Protein AF-A0A2E6W8R5-F1 (afdb_monomer_lite)

Secondary structure (DSSP, 8-state):
---HHHHHHHHHHHHHTT-TT-B-TTS-B---S-GGGSS-TTTSPPP-EEEEEEEETTEEEEEEEEEEEHHHHTSTTHHHHHHHHHHHHHHHHHHHHHHHHSS---EEEEEEEEEEEEESSSSEEEEEEEEEEEETTS-GGGS--S----PPPHHHHHHHHTT-SSSS-----TT--PPPP-

Structure (mmCIF, N/CA/C/O backbone):
data_AF-A0A2E6W8R5-F1
#
_entry.id   AF-A0A2E6W8R5-F1
#
loop_
_atom_site.group_PDB
_atom_site.id
_atom_site.type_symbol
_atom_site.label_atom_id
_atom_site.label_alt_id
_atom_site.label_comp_id
_atom_site.label_asym_id
_atom_site.label_entity_id
_atom_site.label_seq_id
_atom_site.pdbx_PDB_ins_code
_atom_site.Cartn_x
_atom_site.Cartn_y
_atom_site.Cartn_z
_atom_site.occupancy
_atom_site.B_iso_or_equiv
_atom_site.auth_seq_id
_atom_site.auth_comp_id
_atom_site.auth_asym_id
_atom_site.auth_atom_id
_atom_site.pdbx_PDB_model_num
ATOM 1 N N . MET A 1 1 ? -13.074 11.575 18.001 1.00 63.97 1 MET A N 1
ATOM 2 C CA . MET A 1 1 ? -12.367 10.280 17.969 1.00 63.97 1 MET A CA 1
ATOM 3 C C . MET A 1 1 ? -13.163 9.429 17.016 1.00 63.97 1 MET A C 1
ATOM 5 O O . MET A 1 1 ? -14.262 9.027 17.387 1.00 63.97 1 MET A O 1
ATOM 9 N N . ALA A 1 2 ? -12.667 9.277 15.790 1.00 77.19 2 ALA A N 1
ATOM 10 C CA . ALA A 1 2 ? -13.332 8.472 14.780 1.00 77.19 2 ALA A CA 1
ATOM 11 C C . ALA A 1 2 ? -13.639 7.063 15.302 1.00 77.19 2 ALA A C 1
ATOM 13 O O . ALA A 1 2 ? -12.817 6.417 15.959 1.00 77.19 2 ALA A O 1
ATOM 14 N N . THR A 1 3 ? -14.845 6.598 15.016 1.00 88.69 3 THR A N 1
ATOM 15 C CA . THR A 1 3 ? -15.259 5.217 15.242 1.00 88.69 3 THR A CA 1
ATOM 16 C C . THR A 1 3 ? -14.504 4.280 14.299 1.00 88.69 3 THR A C 1
ATOM 18 O O . THR A 1 3 ? -14.026 4.681 13.237 1.00 88.69 3 THR A O 1
ATOM 21 N N . VAL A 1 4 ? -14.442 2.991 14.644 1.00 89.44 4 VAL A N 1
ATOM 22 C CA . VAL A 1 4 ? -13.836 1.956 13.783 1.00 89.44 4 VAL A CA 1
ATOM 23 C C . VAL A 1 4 ? -14.411 1.996 12.361 1.00 89.44 4 VAL A C 1
ATOM 25 O O . VAL A 1 4 ? -13.670 1.873 11.387 1.00 89.44 4 VAL A O 1
ATOM 28 N N . TYR A 1 5 ? -15.724 2.208 12.239 1.00 90.88 5 TYR A N 1
ATOM 29 C CA . TYR A 1 5 ? -16.400 2.301 10.950 1.00 90.88 5 TYR A CA 1
ATOM 30 C C . TYR A 1 5 ? -15.926 3.510 10.134 1.00 90.88 5 TYR A C 1
ATOM 32 O O . TYR A 1 5 ? -15.599 3.350 8.963 1.00 90.88 5 TYR A O 1
ATOM 40 N N . GLU A 1 6 ? -15.817 4.689 10.749 1.00 91.94 6 GLU A N 1
ATOM 41 C CA . GLU A 1 6 ? -15.348 5.909 10.078 1.00 91.94 6 GLU A CA 1
ATOM 42 C C . GLU A 1 6 ? -13.891 5.787 9.616 1.00 91.94 6 GLU A C 1
ATOM 44 O O . GLU A 1 6 ? -13.565 6.214 8.509 1.00 91.94 6 GLU A O 1
ATOM 49 N N . ILE A 1 7 ? -13.029 5.137 10.408 1.00 93.25 7 ILE A N 1
ATOM 50 C CA . ILE A 1 7 ? -11.631 4.886 10.027 1.00 93.25 7 ILE A CA 1
ATOM 51 C C . ILE A 1 7 ? -11.566 3.981 8.790 1.00 93.25 7 ILE A C 1
ATOM 53 O O . ILE A 1 7 ? -10.903 4.311 7.802 1.00 93.25 7 ILE A O 1
ATOM 57 N N . ILE A 1 8 ? -12.270 2.844 8.820 1.00 93.44 8 ILE A N 1
ATOM 58 C CA . ILE A 1 8 ? -12.279 1.878 7.711 1.00 93.44 8 ILE A CA 1
ATOM 59 C C . ILE A 1 8 ? -12.920 2.494 6.465 1.00 93.44 8 ILE A C 1
ATOM 61 O O . ILE A 1 8 ? -12.383 2.355 5.363 1.00 93.44 8 ILE A O 1
ATOM 65 N N . GLN A 1 9 ? -14.045 3.192 6.625 1.00 94.31 9 GLN A N 1
ATOM 66 C CA . GLN A 1 9 ? -14.738 3.863 5.531 1.00 94.31 9 GLN A CA 1
ATOM 67 C C . GLN A 1 9 ? -13.855 4.947 4.911 1.00 94.31 9 GLN A C 1
ATOM 69 O O . GLN A 1 9 ? -13.707 4.971 3.691 1.00 94.31 9 GLN A O 1
ATOM 74 N N . GLY A 1 10 ? -13.227 5.797 5.727 1.00 95.12 10 GLY A N 1
ATOM 75 C CA . GLY A 1 10 ? -12.359 6.872 5.253 1.00 95.12 10 GLY A CA 1
ATOM 76 C C . GLY A 1 10 ? -11.152 6.345 4.480 1.00 95.12 10 GLY A C 1
ATOM 77 O O . GLY A 1 10 ? -10.839 6.855 3.408 1.00 95.12 10 GLY A O 1
ATOM 78 N N . LEU A 1 11 ? -10.498 5.284 4.966 1.00 95.50 11 LEU A N 1
ATOM 79 C CA . LEU A 1 11 ? -9.375 4.665 4.251 1.00 95.50 11 LEU A CA 1
ATOM 80 C C . LEU A 1 11 ? -9.828 3.957 2.964 1.00 95.50 11 LEU A C 1
ATOM 82 O O . LEU A 1 11 ? -9.138 4.025 1.948 1.00 95.50 11 LEU A O 1
ATOM 86 N N . SER A 1 12 ? -10.998 3.314 2.979 1.00 94.69 12 SER A N 1
ATOM 87 C CA . SER A 1 12 ? -11.578 2.681 1.785 1.00 94.69 12 SER A CA 1
ATOM 88 C C . SER A 1 12 ? -11.929 3.711 0.712 1.00 94.69 12 SER A C 1
ATOM 90 O O . SER A 1 12 ? -11.656 3.490 -0.466 1.00 94.69 12 SER A O 1
ATOM 92 N N . GLN A 1 13 ? -12.479 4.859 1.113 1.00 93.94 13 GLN A N 1
ATOM 93 C CA . GLN A 1 13 ? -12.752 5.982 0.215 1.00 93.94 13 GLN A CA 1
ATOM 94 C C . GLN A 1 13 ? -11.458 6.614 -0.309 1.00 93.94 13 GLN A C 1
ATOM 96 O O . GLN A 1 13 ? -11.353 6.869 -1.505 1.00 93.94 13 GLN A O 1
ATOM 101 N N . ALA A 1 14 ? -10.443 6.782 0.544 1.00 94.44 14 ALA A N 1
ATOM 102 C CA . ALA A 1 14 ? -9.127 7.268 0.131 1.00 94.44 14 ALA A CA 1
ATOM 103 C C . ALA A 1 14 ? -8.503 6.387 -0.966 1.00 94.44 14 ALA A C 1
ATOM 105 O O . ALA A 1 14 ? -7.976 6.907 -1.946 1.00 94.44 14 ALA A O 1
ATOM 106 N N . ALA A 1 15 ? -8.601 5.059 -0.841 1.00 94.12 15 ALA A N 1
ATOM 107 C CA . ALA A 1 15 ? -8.138 4.138 -1.878 1.00 94.12 15 ALA A CA 1
ATOM 108 C C . ALA A 1 15 ? -8.993 4.208 -3.156 1.00 94.12 15 ALA A C 1
ATOM 110 O O . ALA A 1 15 ? -8.448 4.167 -4.255 1.00 94.12 15 ALA A O 1
ATOM 111 N N . ALA A 1 16 ? -10.317 4.343 -3.030 1.00 92.44 16 ALA A N 1
ATOM 112 C CA . ALA A 1 16 ? -11.219 4.448 -4.177 1.00 92.44 16 ALA A CA 1
ATOM 113 C C . ALA A 1 16 ? -10.983 5.719 -5.012 1.00 92.44 16 ALA A C 1
ATOM 115 O O . ALA A 1 16 ? -11.137 5.684 -6.231 1.00 92.44 16 ALA A O 1
ATOM 116 N N . ASN A 1 17 ? -10.565 6.817 -4.376 1.00 90.69 17 ASN A N 1
ATOM 117 C CA . ASN A 1 17 ? -10.244 8.074 -5.057 1.00 90.69 17 ASN A CA 1
ATOM 118 C C . ASN A 1 17 ? -8.975 7.994 -5.921 1.00 90.69 17 ASN A C 1
ATOM 120 O O . ASN A 1 17 ? -8.774 8.856 -6.766 1.00 90.69 17 ASN A O 1
ATOM 124 N N . ALA A 1 18 ? -8.136 6.969 -5.753 1.00 88.88 18 ALA A N 1
ATOM 125 C CA . ALA A 1 18 ? -6.884 6.794 -6.494 1.00 88.88 18 ALA A CA 1
ATOM 126 C C . ALA A 1 18 ? -7.052 6.091 -7.855 1.00 88.88 18 ALA A C 1
ATOM 128 O O . ALA A 1 18 ? -6.140 5.405 -8.330 1.00 88.88 18 ALA A O 1
ATOM 129 N N . TYR A 1 19 ? -8.235 6.187 -8.464 1.00 85.06 19 TYR A N 1
ATOM 130 C CA . TYR A 1 19 ? -8.472 5.609 -9.782 1.00 85.06 19 TYR A CA 1
ATOM 131 C C . TYR A 1 19 ? -7.650 6.336 -10.857 1.00 85.06 19 TYR A C 1
ATOM 133 O O . TYR A 1 19 ? -7.218 7.475 -10.686 1.00 85.06 19 TYR A O 1
ATOM 141 N N . ASP A 1 20 ? -7.407 5.652 -11.973 1.00 82.75 20 ASP A N 1
ATOM 142 C CA . ASP A 1 20 ? -6.606 6.200 -13.067 1.00 82.75 20 ASP A CA 1
ATOM 143 C C . ASP A 1 20 ? -7.274 7.446 -13.676 1.00 82.75 20 ASP A C 1
ATOM 145 O O . ASP A 1 20 ? -8.446 7.405 -14.054 1.00 82.75 20 ASP A O 1
ATOM 149 N N . GLY A 1 21 ? -6.532 8.553 -13.744 1.00 80.75 21 GLY A N 1
ATOM 150 C CA . GLY A 1 21 ? -7.044 9.852 -14.187 1.00 80.75 21 GLY A CA 1
ATOM 151 C C . GLY A 1 21 ? -7.807 10.654 -13.126 1.00 80.75 21 GLY A C 1
ATOM 152 O O . GLY A 1 21 ? -8.456 11.637 -13.481 1.00 80.75 21 GLY A O 1
ATOM 153 N N . ALA A 1 22 ? -7.747 10.272 -11.847 1.00 86.38 22 ALA A N 1
ATOM 154 C CA . ALA A 1 22 ? -8.321 11.071 -10.769 1.00 86.38 22 ALA A CA 1
ATOM 155 C C . ALA A 1 22 ? -7.689 12.473 -10.705 1.00 86.38 22 ALA A C 1
ATOM 157 O O . ALA A 1 22 ? -6.470 12.631 -10.805 1.00 86.38 22 ALA A O 1
ATOM 158 N N . THR A 1 23 ? -8.522 13.491 -10.500 1.00 86.75 23 THR A N 1
ATOM 159 C CA . THR A 1 23 ? -8.100 14.887 -10.346 1.00 86.75 23 THR A CA 1
ATOM 160 C C . THR A 1 23 ? -8.524 15.434 -8.991 1.00 86.75 23 THR A C 1
ATOM 162 O O . THR A 1 23 ? -9.523 14.997 -8.421 1.00 86.75 23 THR A O 1
ATOM 165 N N . ASP A 1 24 ? -7.783 16.409 -8.481 1.00 82.88 24 ASP A N 1
ATOM 166 C CA . ASP A 1 24 ? -8.189 17.186 -7.318 1.00 82.88 24 ASP A CA 1
ATOM 167 C C . ASP A 1 24 ? -9.265 18.233 -7.675 1.00 82.88 24 ASP A C 1
ATOM 169 O O . ASP A 1 24 ? -9.647 18.404 -8.836 1.00 82.88 24 ASP A O 1
ATOM 173 N N . ASP A 1 25 ? -9.742 18.971 -6.669 1.00 81.94 25 ASP A N 1
ATOM 174 C CA . ASP A 1 25 ? -10.751 20.030 -6.838 1.00 81.94 25 ASP A CA 1
ATOM 175 C C . ASP A 1 25 ? -10.290 21.182 -7.755 1.00 81.94 25 ASP A C 1
ATOM 177 O O . ASP A 1 25 ? -11.097 22.013 -8.173 1.00 81.94 25 ASP A O 1
ATOM 181 N N . LYS A 1 26 ? -8.987 21.264 -8.050 1.00 81.31 26 LYS A N 1
ATOM 182 C CA . LYS A 1 26 ? -8.376 22.262 -8.936 1.00 81.31 26 LYS A CA 1
ATOM 183 C C . LYS A 1 26 ? -8.156 21.720 -10.350 1.00 81.31 26 LYS A C 1
ATOM 185 O O . LYS A 1 26 ? -7.725 22.479 -11.214 1.00 81.31 26 LYS A O 1
ATOM 190 N N . GLY A 1 27 ? -8.487 20.451 -10.591 1.00 81.62 27 GLY A N 1
ATOM 191 C CA . GLY A 1 27 ? -8.271 19.763 -11.860 1.00 81.62 27 GLY A CA 1
ATOM 192 C C . GLY A 1 27 ? -6.854 19.216 -12.037 1.00 81.62 27 GLY A C 1
ATOM 193 O O . GLY A 1 27 ? -6.526 18.758 -13.128 1.00 81.62 27 GLY A O 1
ATOM 194 N N . GLU A 1 28 ? -6.016 19.242 -10.998 1.00 86.06 28 GLU A N 1
ATOM 195 C CA . GLU A 1 28 ? -4.660 18.697 -11.043 1.00 86.06 28 GLU A CA 1
ATOM 196 C C . GLU A 1 28 ? -4.675 17.175 -10.818 1.00 86.06 28 GLU A C 1
ATOM 198 O O . GLU A 1 28 ? -5.448 16.689 -9.988 1.00 86.06 28 GLU A O 1
ATOM 203 N N . PRO A 1 29 ? -3.820 16.394 -11.503 1.00 85.56 29 PRO A N 1
ATOM 204 C CA . PRO A 1 29 ? -3.781 14.944 -11.344 1.00 85.56 29 PRO A CA 1
ATOM 205 C C . PRO A 1 29 ? -3.440 14.519 -9.913 1.00 85.56 29 PRO A C 1
ATOM 207 O O . PRO A 1 29 ? -2.436 14.945 -9.330 1.00 85.56 29 PRO A O 1
ATOM 210 N N . LEU A 1 30 ? -4.248 13.619 -9.364 1.00 87.38 30 LEU A N 1
ATOM 211 C CA . LEU A 1 30 ? -4.027 13.033 -8.057 1.00 87.38 30 LEU A CA 1
ATOM 212 C C . LEU A 1 30 ? -2.973 11.923 -8.160 1.00 87.38 30 LEU A C 1
ATOM 214 O O . LEU A 1 30 ? -3.225 10.869 -8.733 1.00 87.38 30 LEU A O 1
ATOM 218 N N . LYS A 1 31 ? -1.789 12.167 -7.592 1.00 89.12 31 LYS A N 1
ATOM 219 C CA . LYS A 1 31 ? -0.662 11.224 -7.630 1.00 89.12 31 LYS A CA 1
ATOM 220 C C . LYS A 1 31 ? -0.636 10.339 -6.386 1.00 89.12 31 LYS A C 1
ATOM 222 O O . LYS A 1 31 ? -0.413 10.840 -5.278 1.00 89.12 31 LYS A O 1
ATOM 227 N N . ALA A 1 32 ? -0.850 9.039 -6.570 1.00 89.00 32 ALA A N 1
ATOM 228 C CA . ALA A 1 32 ? -0.826 8.029 -5.518 1.00 89.00 32 ALA A CA 1
ATOM 229 C C . ALA A 1 32 ? 0.569 7.423 -5.282 1.00 89.00 32 ALA A C 1
ATOM 231 O O . ALA A 1 32 ? 0.735 6.631 -4.354 1.00 89.00 32 ALA A O 1
ATOM 232 N N . GLY A 1 33 ? 1.571 7.804 -6.082 1.00 88.06 33 GLY A N 1
ATOM 233 C CA . GLY A 1 33 ? 2.931 7.259 -6.011 1.00 88.06 33 GLY A CA 1
ATOM 234 C C . GLY A 1 33 ? 3.132 6.030 -6.897 1.00 88.06 33 GLY A C 1
ATOM 235 O O . GLY A 1 33 ? 4.091 5.282 -6.708 1.00 88.06 33 GLY A O 1
ATOM 236 N N . LEU A 1 34 ? 2.233 5.808 -7.854 1.00 91.69 34 LEU A N 1
ATOM 237 C CA . LEU A 1 34 ? 2.284 4.685 -8.783 1.00 91.69 34 LEU A CA 1
ATOM 238 C C . LEU A 1 34 ? 3.326 4.917 -9.883 1.00 91.69 34 LEU A C 1
ATOM 240 O O . LEU A 1 34 ? 3.584 6.044 -10.296 1.00 91.69 34 LEU A O 1
ATOM 244 N N . GLN A 1 35 ? 3.920 3.837 -10.383 1.00 88.81 35 GLN A N 1
ATOM 245 C CA . GLN A 1 35 ? 4.949 3.876 -11.418 1.00 88.81 35 GLN A CA 1
ATOM 246 C C . GLN A 1 35 ? 4.410 4.445 -12.738 1.00 88.81 35 GLN A C 1
ATOM 248 O O . GLN A 1 35 ? 5.149 5.102 -13.465 1.00 88.81 35 GLN A O 1
ATOM 253 N N . ARG A 1 36 ? 3.119 4.255 -13.043 1.00 87.44 36 ARG A N 1
ATOM 254 C CA . ARG A 1 36 ? 2.478 4.868 -14.224 1.00 87.44 36 ARG A CA 1
ATOM 255 C C . ARG A 1 36 ? 2.394 6.398 -14.186 1.00 87.44 36 ARG A C 1
ATOM 257 O O . ARG A 1 36 ? 2.084 7.004 -15.205 1.00 87.44 36 ARG A O 1
ATOM 264 N N . GLU A 1 37 ? 2.616 7.016 -13.028 1.00 86.81 37 GLU A N 1
ATOM 265 C CA . GLU A 1 37 ? 2.555 8.474 -12.848 1.00 86.81 37 GLU A CA 1
ATOM 266 C C . GLU A 1 37 ? 3.901 9.158 -13.147 1.00 86.81 37 GLU A C 1
ATOM 268 O O . GLU A 1 37 ? 3.998 10.389 -13.113 1.00 86.81 37 GLU A O 1
ATOM 273 N N . GLU A 1 38 ? 4.942 8.367 -13.414 1.00 85.12 38 GLU A N 1
ATOM 274 C CA . GLU A 1 38 ? 6.291 8.824 -13.724 1.00 85.12 38 GLU A CA 1
ATOM 275 C C . GLU A 1 38 ? 6.561 8.747 -15.231 1.00 85.12 38 GLU A C 1
ATOM 277 O O . GLU A 1 38 ? 6.238 7.755 -15.882 1.00 85.12 38 GLU A O 1
ATOM 282 N N . GLY A 1 39 ? 7.202 9.784 -15.777 1.00 84.94 39 GLY A N 1
ATOM 283 C CA . GLY A 1 39 ? 7.565 9.853 -17.196 1.00 84.94 39 GLY A CA 1
ATOM 284 C C . GLY A 1 39 ? 6.509 10.512 -18.089 1.00 84.94 39 GLY A C 1
ATOM 285 O O . GLY A 1 39 ? 5.663 11.277 -17.622 1.00 84.94 39 GLY A O 1
ATOM 286 N N . ASP A 1 40 ? 6.613 10.251 -19.391 1.00 82.06 40 ASP A N 1
ATOM 287 C CA . ASP A 1 40 ? 5.729 10.750 -20.443 1.00 82.06 40 ASP A CA 1
ATOM 288 C C . ASP A 1 40 ? 4.884 9.593 -21.019 1.00 82.06 40 ASP A C 1
ATOM 290 O O . ASP A 1 40 ? 5.420 8.725 -21.713 1.00 82.06 40 ASP A O 1
ATOM 294 N N . PRO A 1 41 ? 3.555 9.580 -20.804 1.00 79.94 41 PRO A N 1
ATOM 295 C CA . PRO A 1 41 ? 2.675 8.508 -21.277 1.00 79.94 41 PRO A CA 1
ATOM 296 C C . PRO A 1 41 ? 2.668 8.269 -22.796 1.00 79.94 41 PRO A C 1
ATOM 298 O O . PRO A 1 41 ? 2.200 7.218 -23.238 1.00 79.94 41 PRO A O 1
ATOM 301 N N . ILE A 1 42 ? 3.113 9.240 -23.602 1.00 82.25 42 ILE A N 1
ATOM 302 C CA . ILE A 1 42 ? 3.132 9.159 -25.069 1.00 82.25 42 ILE A CA 1
ATOM 303 C C . ILE A 1 42 ? 4.462 8.589 -25.564 1.00 82.25 42 ILE A C 1
ATOM 305 O O . ILE A 1 42 ? 4.477 7.795 -26.508 1.00 82.25 42 ILE A O 1
ATOM 309 N N . LEU A 1 43 ? 5.573 9.025 -24.968 1.00 86.25 43 LEU A N 1
ATOM 310 C CA . LEU A 1 43 ? 6.919 8.657 -25.414 1.00 86.25 43 LEU A CA 1
ATOM 311 C C . LEU A 1 43 ? 7.433 7.381 -24.745 1.00 86.25 43 LEU A C 1
ATOM 313 O O . LEU A 1 43 ? 8.196 6.630 -25.360 1.00 86.25 43 LEU A O 1
ATOM 317 N N . ASP A 1 44 ? 7.011 7.125 -23.509 1.00 84.19 44 ASP A N 1
ATOM 318 C CA . ASP A 1 44 ? 7.502 6.011 -22.717 1.00 84.19 44 ASP A CA 1
ATOM 319 C C . ASP A 1 44 ? 6.702 4.721 -22.936 1.00 84.19 44 ASP A C 1
ATOM 321 O O . ASP A 1 44 ? 5.612 4.668 -23.512 1.00 84.19 44 ASP A O 1
ATOM 325 N N . LYS A 1 45 ? 7.280 3.611 -22.467 1.00 83.81 45 LYS A N 1
ATOM 326 C CA . LYS A 1 45 ? 6.602 2.313 -22.473 1.00 83.81 45 LYS A CA 1
ATOM 327 C C . LYS A 1 45 ? 5.367 2.371 -21.568 1.00 83.81 45 LYS A C 1
ATOM 329 O O . LYS A 1 45 ? 5.421 2.904 -20.465 1.00 83.81 45 LYS A O 1
ATOM 334 N N . ARG A 1 46 ? 4.285 1.707 -21.980 1.00 82.88 46 ARG A N 1
ATOM 335 C CA . ARG A 1 46 ? 3.108 1.537 -21.122 1.00 82.88 46 ARG A CA 1
ATOM 336 C C . ARG A 1 46 ? 3.482 0.782 -19.842 1.00 82.88 46 ARG A C 1
ATOM 338 O O . ARG A 1 46 ? 3.979 -0.346 -19.920 1.00 82.88 46 ARG A O 1
ATOM 345 N N . VAL A 1 47 ? 3.190 1.395 -18.700 1.00 87.50 47 VAL A N 1
ATOM 346 C CA . VAL A 1 47 ? 3.302 0.803 -17.363 1.00 87.50 47 VAL A CA 1
ATOM 347 C C . VAL A 1 47 ? 1.915 0.350 -16.914 1.00 87.50 47 VAL A C 1
ATOM 349 O O . VAL A 1 47 ? 0.933 1.070 -17.097 1.00 87.50 47 VAL A O 1
ATOM 352 N N . MET A 1 48 ? 1.828 -0.867 -16.379 1.00 88.69 48 MET A N 1
ATOM 353 C CA . MET A 1 48 ? 0.599 -1.425 -15.821 1.00 88.69 48 MET A CA 1
ATOM 354 C C . MET A 1 48 ? 0.838 -1.727 -14.351 1.00 88.69 48 MET A C 1
ATOM 356 O O . MET A 1 48 ? 1.534 -2.686 -14.020 1.00 88.69 48 MET A O 1
ATOM 360 N N . ASP A 1 49 ? 0.258 -0.908 -13.488 1.00 93.31 49 ASP A N 1
ATOM 361 C CA . ASP A 1 49 ? 0.355 -1.065 -12.050 1.00 93.31 49 ASP A CA 1
ATOM 362 C C . ASP A 1 49 ? -0.919 -0.603 -11.332 1.00 93.31 49 ASP A C 1
ATOM 364 O O . ASP A 1 49 ? -1.833 -0.001 -11.910 1.00 93.31 49 ASP A O 1
ATOM 368 N N . GLY A 1 50 ? -1.006 -0.949 -10.054 1.00 94.19 50 GLY A N 1
ATOM 369 C CA . GLY A 1 50 ? -2.106 -0.550 -9.195 1.00 94.19 50 GLY A CA 1
ATOM 370 C C . GLY A 1 50 ? -1.949 -1.078 -7.780 1.00 94.19 50 GLY A C 1
ATOM 371 O O . GLY A 1 50 ? -1.139 -1.962 -7.504 1.00 94.19 50 GLY A O 1
ATOM 372 N N . PHE A 1 51 ? -2.754 -0.541 -6.871 1.00 96.50 51 PHE A N 1
ATOM 373 C CA . PHE A 1 51 ? -2.768 -0.968 -5.480 1.00 96.50 51 PHE A CA 1
ATOM 374 C C . PHE A 1 51 ? -4.189 -1.229 -4.984 1.00 96.50 51 PHE A C 1
ATOM 376 O O . PHE A 1 51 ? -5.177 -0.831 -5.598 1.00 96.50 51 PHE A O 1
ATOM 383 N N . GLY A 1 52 ? -4.285 -1.908 -3.848 1.00 96.00 52 GLY A N 1
ATOM 384 C CA . GLY A 1 52 ? -5.532 -2.142 -3.137 1.00 96.00 52 GLY A CA 1
ATOM 385 C C . GLY A 1 52 ? -5.280 -2.313 -1.647 1.00 96.00 52 GLY A C 1
ATOM 386 O O . GLY A 1 52 ? -4.167 -2.633 -1.232 1.00 96.00 52 GLY A O 1
ATOM 387 N N . ILE A 1 53 ? -6.321 -2.106 -0.844 1.00 96.31 53 ILE A N 1
ATOM 388 C CA . ILE A 1 53 ? -6.259 -2.271 0.609 1.00 96.31 53 ILE A CA 1
ATOM 389 C C . ILE A 1 53 ? -7.264 -3.319 1.080 1.00 96.31 53 ILE A C 1
ATOM 391 O O . ILE A 1 53 ? -8.351 -3.462 0.518 1.00 96.31 53 ILE A O 1
ATOM 395 N N . LYS A 1 54 ? -6.899 -4.063 2.122 1.00 95.25 54 LYS A N 1
ATOM 396 C CA . LYS A 1 54 ? -7.771 -5.019 2.816 1.00 95.25 54 LYS A CA 1
ATOM 397 C C . LYS A 1 54 ? -7.589 -4.865 4.317 1.00 95.25 54 LYS A C 1
ATOM 399 O O . LYS A 1 54 ? -6.468 -4.679 4.774 1.00 95.25 54 LYS A O 1
ATOM 404 N N . PHE A 1 55 ? -8.662 -5.001 5.084 1.00 93.00 55 PHE A N 1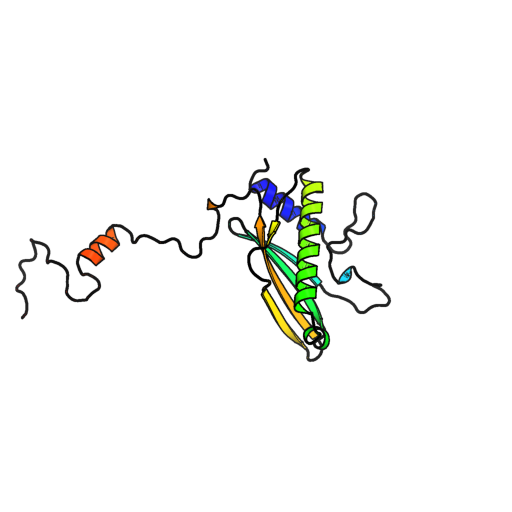
ATOM 405 C CA . PHE A 1 55 ? -8.622 -4.905 6.544 1.00 93.00 55 PHE A CA 1
ATOM 406 C C . PHE A 1 55 ? -8.836 -6.273 7.180 1.00 93.00 55 PHE A C 1
ATOM 408 O O . PHE A 1 55 ? -9.637 -7.070 6.692 1.00 93.00 55 PHE A O 1
ATOM 415 N N . TYR A 1 56 ? -8.123 -6.543 8.269 1.00 89.81 56 TYR A N 1
ATOM 416 C CA . TYR A 1 56 ? -8.316 -7.730 9.094 1.00 89.81 56 TYR A CA 1
ATOM 417 C C . TYR A 1 56 ? -7.876 -7.411 10.526 1.00 89.81 56 TYR A C 1
ATOM 419 O O . TYR A 1 56 ? -6.744 -7.000 10.782 1.00 89.81 56 TYR A O 1
ATOM 427 N N . GLY A 1 57 ? -8.800 -7.564 11.472 1.00 88.38 57 GLY A N 1
ATOM 428 C CA . GLY A 1 57 ? -8.572 -7.143 12.848 1.00 88.38 57 GLY A CA 1
ATOM 429 C C . GLY A 1 57 ? -8.223 -5.657 12.961 1.00 88.38 57 GLY A C 1
ATOM 430 O O . GLY A 1 57 ? -8.933 -4.809 12.427 1.00 88.38 57 GLY A O 1
ATOM 431 N N . ASN A 1 58 ? -7.106 -5.348 13.622 1.00 91.25 58 ASN A N 1
ATOM 432 C CA . ASN A 1 58 ? -6.553 -3.993 13.741 1.00 91.25 58 ASN A CA 1
ATOM 433 C C . ASN A 1 58 ? -5.499 -3.643 12.667 1.00 91.25 58 ASN A C 1
ATOM 435 O O . ASN A 1 58 ? -4.801 -2.630 12.784 1.00 91.25 58 ASN A O 1
ATOM 439 N N . MET A 1 59 ? -5.359 -4.480 11.638 1.00 92.69 59 MET A N 1
ATOM 440 C CA . MET A 1 59 ? -4.368 -4.323 10.580 1.00 92.69 59 MET A CA 1
ATOM 441 C C . MET A 1 59 ? -5.008 -4.027 9.222 1.00 92.69 59 MET A C 1
ATOM 443 O O . MET A 1 59 ? -6.111 -4.473 8.896 1.00 92.69 59 MET A O 1
ATOM 447 N N . MET A 1 60 ? -4.253 -3.306 8.399 1.00 95.19 60 MET A N 1
ATOM 448 C CA . MET A 1 60 ? -4.509 -3.082 6.986 1.00 95.19 60 MET A CA 1
ATOM 449 C C . MET A 1 60 ? -3.394 -3.742 6.170 1.00 95.19 60 MET A C 1
ATOM 451 O O . MET A 1 60 ? -2.219 -3.454 6.368 1.00 95.19 60 MET A O 1
ATOM 455 N N . CYS A 1 61 ? -3.754 -4.616 5.237 1.00 96.19 61 CYS A N 1
ATOM 456 C CA . CYS A 1 61 ? -2.864 -5.117 4.197 1.00 96.19 61 CYS A CA 1
ATOM 457 C C . CYS A 1 61 ? -2.957 -4.178 2.998 1.00 96.19 61 CYS A C 1
ATOM 459 O O . CYS A 1 61 ? -4.019 -4.072 2.379 1.00 96.19 61 CYS A O 1
ATOM 461 N N . LEU A 1 62 ? -1.853 -3.512 2.681 1.00 97.00 62 LEU A N 1
ATOM 462 C CA . LEU A 1 62 ? -1.661 -2.849 1.403 1.00 97.00 62 LEU A CA 1
ATOM 463 C C . LEU A 1 62 ? -1.110 -3.886 0.423 1.00 97.00 62 LEU A C 1
ATOM 465 O O . LEU A 1 62 ? -0.147 -4.581 0.738 1.00 97.00 62 LEU A O 1
ATOM 469 N N . SER A 1 63 ? -1.720 -3.994 -0.752 1.00 96.94 63 SER A N 1
ATOM 470 C CA . SER A 1 63 ? -1.235 -4.823 -1.853 1.00 96.94 63 SER A CA 1
ATOM 471 C C . SER A 1 63 ? -0.936 -3.954 -3.063 1.00 96.94 63 SER A C 1
ATOM 473 O O . SER A 1 63 ? -1.785 -3.149 -3.435 1.00 96.94 63 SER A O 1
ATOM 475 N N . TYR A 1 64 ? 0.212 -4.159 -3.693 1.00 97.00 64 TYR A N 1
ATOM 476 C CA . TYR A 1 64 ? 0.616 -3.503 -4.933 1.00 97.00 64 TYR A CA 1
ATOM 477 C C . TYR A 1 64 ? 0.896 -4.559 -5.997 1.00 97.00 64 TYR A C 1
ATOM 479 O O . TYR A 1 64 ? 1.508 -5.589 -5.709 1.00 97.00 64 TYR A O 1
ATOM 487 N N . MET A 1 65 ? 0.430 -4.315 -7.215 1.00 95.38 65 MET A N 1
ATOM 488 C CA . MET A 1 65 ? 0.693 -5.160 -8.369 1.00 95.38 65 MET A CA 1
ATOM 489 C C . MET A 1 65 ? 1.312 -4.317 -9.476 1.00 95.38 65 MET A C 1
ATOM 491 O O . MET A 1 65 ? 0.823 -3.226 -9.759 1.00 95.38 65 MET A O 1
ATOM 495 N N . SER A 1 66 ? 2.372 -4.829 -10.098 1.00 94.69 66 SER A N 1
ATOM 496 C CA . SER A 1 66 ? 3.003 -4.200 -11.258 1.00 94.69 66 SER A CA 1
ATOM 497 C C . SER A 1 66 ? 3.489 -5.237 -12.265 1.00 94.69 66 SER A C 1
ATOM 499 O O . SER A 1 66 ? 3.897 -6.351 -11.914 1.00 94.69 66 SER A O 1
ATOM 501 N N . GLU A 1 67 ? 3.432 -4.865 -13.538 1.00 93.06 67 GLU A N 1
ATOM 502 C CA . GLU A 1 67 ? 4.045 -5.588 -14.641 1.00 93.06 67 GLU A CA 1
ATOM 503 C C . GLU A 1 67 ? 5.411 -4.976 -14.977 1.00 93.06 67 GLU A C 1
ATOM 505 O O . GLU A 1 67 ? 5.506 -3.865 -15.502 1.00 93.06 67 GLU A O 1
ATOM 510 N N . VAL A 1 68 ? 6.478 -5.739 -14.741 1.00 92.56 68 VAL A N 1
ATOM 511 C CA . VAL A 1 68 ? 7.863 -5.299 -14.961 1.00 92.56 68 VAL A CA 1
ATOM 512 C C . VAL A 1 68 ? 8.574 -6.186 -15.977 1.00 92.56 68 VAL A C 1
ATOM 514 O O . VAL A 1 68 ? 8.143 -7.301 -16.292 1.00 92.56 68 VAL A O 1
ATOM 517 N N . GLN A 1 69 ? 9.699 -5.712 -16.511 1.00 91.38 69 GLN A N 1
ATOM 518 C CA . GLN A 1 69 ? 10.556 -6.567 -17.333 1.00 91.38 69 GLN A CA 1
ATOM 519 C C . GLN A 1 69 ? 11.381 -7.500 -16.448 1.00 91.38 69 GLN A C 1
ATOM 521 O O . GLN A 1 69 ? 11.850 -7.112 -15.382 1.00 91.38 69 GLN A O 1
ATOM 526 N N . LEU A 1 70 ? 11.653 -8.714 -16.925 1.00 90.56 70 LEU A N 1
ATOM 527 C CA . LEU A 1 70 ? 12.452 -9.690 -16.181 1.00 90.56 70 LEU A CA 1
ATOM 528 C C . LEU A 1 70 ? 13.847 -9.147 -15.817 1.00 90.56 70 LEU A C 1
ATOM 530 O O . LEU A 1 70 ? 14.365 -9.436 -14.747 1.00 90.56 70 LEU A O 1
ATOM 534 N N . LYS A 1 71 ? 14.432 -8.302 -16.675 1.00 90.50 71 LYS A N 1
ATOM 535 C CA . LYS A 1 71 ? 15.715 -7.637 -16.403 1.00 90.50 71 LYS A CA 1
ATOM 536 C C . LYS A 1 71 ? 15.662 -6.670 -15.210 1.00 90.50 71 LYS A C 1
ATOM 538 O O . LYS A 1 71 ? 16.681 -6.470 -14.568 1.00 90.50 71 LYS A O 1
ATOM 543 N N . GLU A 1 72 ? 14.500 -6.069 -14.944 1.00 89.75 72 GLU A N 1
ATOM 544 C CA . GLU A 1 72 ? 14.291 -5.123 -13.838 1.00 89.75 72 GLU A CA 1
ATOM 545 C C . GLU A 1 72 ? 14.220 -5.877 -12.506 1.00 89.75 72 GLU A C 1
ATOM 547 O O . GLU A 1 72 ? 14.765 -5.410 -11.518 1.00 89.75 72 GLU A O 1
ATOM 552 N N . VAL A 1 73 ? 13.666 -7.095 -12.504 1.00 89.31 73 VAL A N 1
ATOM 553 C CA . VAL A 1 73 ? 13.665 -7.986 -11.328 1.00 89.31 73 VAL A CA 1
ATOM 554 C C . VAL A 1 73 ? 15.088 -8.363 -10.900 1.00 89.31 73 VAL A C 1
ATOM 556 O O . VAL A 1 73 ? 15.371 -8.475 -9.714 1.00 89.31 73 VAL A O 1
ATOM 559 N N . TYR A 1 74 ? 15.992 -8.560 -11.863 1.00 89.00 74 TYR A N 1
ATOM 560 C CA . TYR A 1 74 ? 17.400 -8.868 -11.590 1.00 89.00 74 TYR A CA 1
ATOM 561 C C . TYR A 1 74 ? 18.256 -7.629 -11.294 1.00 89.00 74 TYR A C 1
ATOM 563 O O . TYR A 1 74 ? 19.452 -7.770 -11.029 1.00 89.00 74 TYR A O 1
ATOM 571 N N . ALA A 1 75 ? 17.686 -6.423 -11.364 1.00 92.25 75 ALA A N 1
ATOM 572 C CA . ALA A 1 75 ? 18.409 -5.211 -11.017 1.00 92.25 75 ALA A CA 1
ATOM 573 C C . ALA A 1 75 ? 18.631 -5.135 -9.498 1.00 92.25 75 ALA A C 1
ATOM 575 O O . ALA A 1 75 ? 17.792 -5.542 -8.693 1.00 92.25 75 ALA A O 1
ATOM 576 N N . SER A 1 76 ? 19.778 -4.591 -9.093 1.00 91.12 76 SER A N 1
ATOM 577 C CA . SER A 1 76 ? 20.058 -4.323 -7.683 1.00 91.12 76 SER A CA 1
ATOM 578 C C . SER A 1 76 ? 19.083 -3.279 -7.139 1.00 91.12 76 SER A C 1
ATOM 580 O O . SER A 1 76 ? 18.949 -2.219 -7.746 1.00 91.12 76 SER A O 1
ATOM 582 N N . GLY A 1 77 ? 18.473 -3.543 -5.983 1.00 90.81 77 GLY A N 1
ATOM 583 C CA . GLY A 1 77 ? 17.568 -2.595 -5.320 1.00 90.81 77 GLY A CA 1
ATOM 584 C C . GLY A 1 77 ? 16.089 -2.748 -5.681 1.00 90.81 77 GLY A C 1
ATOM 585 O O . GLY A 1 77 ? 15.276 -2.011 -5.139 1.00 90.81 77 GLY A O 1
ATOM 586 N N . PHE A 1 78 ? 15.723 -3.735 -6.507 1.00 90.94 78 PHE A N 1
ATOM 587 C CA . PHE A 1 78 ? 14.336 -3.962 -6.927 1.00 90.94 78 PHE A CA 1
ATOM 588 C C . PHE A 1 78 ? 13.339 -4.034 -5.754 1.00 90.94 78 PHE A C 1
ATOM 590 O O . PHE A 1 78 ? 12.289 -3.400 -5.781 1.00 90.94 78 PHE A O 1
ATOM 597 N N . GLU A 1 79 ? 13.673 -4.779 -4.699 1.00 91.75 79 GLU A N 1
ATOM 598 C CA . GLU A 1 79 ? 12.811 -4.907 -3.518 1.00 91.75 79 GLU A CA 1
ATOM 599 C C . GLU A 1 79 ? 12.661 -3.580 -2.759 1.00 91.75 79 GLU A C 1
ATOM 601 O O . GLU A 1 79 ? 11.558 -3.225 -2.348 1.00 91.75 79 GLU A O 1
ATOM 606 N N . SER A 1 80 ? 13.744 -2.806 -2.650 1.00 94.06 80 SER A N 1
ATOM 607 C CA . SER A 1 80 ? 13.731 -1.480 -2.026 1.00 94.06 80 SER A CA 1
ATOM 608 C C . SER A 1 80 ? 12.890 -0.481 -2.821 1.00 94.06 80 SER A C 1
ATOM 610 O O . SER A 1 80 ? 12.161 0.309 -2.225 1.00 94.06 80 SER A O 1
ATOM 612 N N . ASP A 1 81 ? 12.933 -0.544 -4.154 1.00 93.50 81 ASP A N 1
ATOM 613 C CA . ASP A 1 81 ? 12.095 0.292 -5.017 1.00 93.50 81 ASP A CA 1
ATOM 614 C C . ASP A 1 81 ? 10.609 -0.026 -4.807 1.00 93.50 81 ASP A C 1
ATOM 616 O O . ASP A 1 81 ? 9.784 0.879 -4.663 1.00 93.50 81 ASP A O 1
ATOM 620 N N . VAL A 1 82 ? 10.260 -1.315 -4.729 1.00 94.56 82 VAL A N 1
ATOM 621 C CA . VAL A 1 82 ? 8.888 -1.765 -4.451 1.00 94.56 82 VAL A CA 1
ATOM 622 C C . VAL A 1 82 ? 8.443 -1.344 -3.047 1.00 94.56 82 VAL A C 1
ATOM 624 O O . VAL A 1 82 ? 7.315 -0.882 -2.873 1.00 94.56 82 VAL A O 1
ATOM 627 N N . GLU A 1 83 ? 9.314 -1.434 -2.043 1.00 94.88 83 GLU A N 1
ATOM 628 C CA . GLU A 1 83 ? 9.018 -0.962 -0.690 1.00 94.88 83 GLU A CA 1
ATOM 629 C C . GLU A 1 83 ? 8.784 0.554 -0.639 1.00 94.88 83 GLU A C 1
ATOM 631 O O . GLU A 1 83 ? 7.829 1.011 -0.001 1.00 94.88 83 GLU A O 1
ATOM 636 N N . GLN A 1 84 ? 9.588 1.334 -1.365 1.00 95.00 84 GLN A N 1
ATOM 637 C CA . GLN A 1 84 ? 9.394 2.776 -1.485 1.00 95.00 84 GLN A CA 1
ATOM 638 C C . GLN A 1 84 ? 8.030 3.101 -2.109 1.00 95.00 84 GLN A C 1
ATOM 640 O O . GLN A 1 84 ? 7.312 3.951 -1.583 1.00 95.00 84 GLN A O 1
ATOM 645 N N . ARG A 1 85 ? 7.609 2.364 -3.150 1.00 94.75 85 ARG A N 1
ATOM 646 C CA . ARG A 1 85 ? 6.263 2.523 -3.735 1.00 94.75 85 ARG A CA 1
ATOM 647 C C . ARG A 1 85 ? 5.159 2.292 -2.707 1.00 94.75 85 ARG A C 1
ATOM 649 O O . ARG A 1 85 ? 4.216 3.077 -2.619 1.00 94.75 85 ARG A O 1
ATOM 656 N N . MET A 1 86 ? 5.285 1.252 -1.886 1.00 95.38 86 MET A N 1
ATOM 657 C CA . MET A 1 86 ? 4.326 0.976 -0.809 1.00 95.38 86 MET A CA 1
ATOM 658 C C . MET A 1 86 ? 4.273 2.122 0.212 1.00 95.38 86 MET A C 1
ATOM 660 O O . MET A 1 86 ? 3.191 2.484 0.683 1.00 95.38 86 MET A O 1
ATOM 664 N N . ALA A 1 87 ? 5.420 2.731 0.530 1.00 95.62 87 ALA A N 1
ATOM 665 C CA . ALA A 1 87 ? 5.503 3.878 1.431 1.00 95.62 87 ALA A CA 1
ATOM 666 C C . ALA A 1 87 ? 4.861 5.149 0.844 1.00 95.62 87 ALA A C 1
ATOM 668 O O . ALA A 1 87 ? 4.183 5.890 1.571 1.00 95.62 87 ALA A O 1
ATOM 669 N N . ASP A 1 88 ? 5.020 5.383 -0.458 1.00 95.81 88 ASP A N 1
ATOM 670 C CA . ASP A 1 88 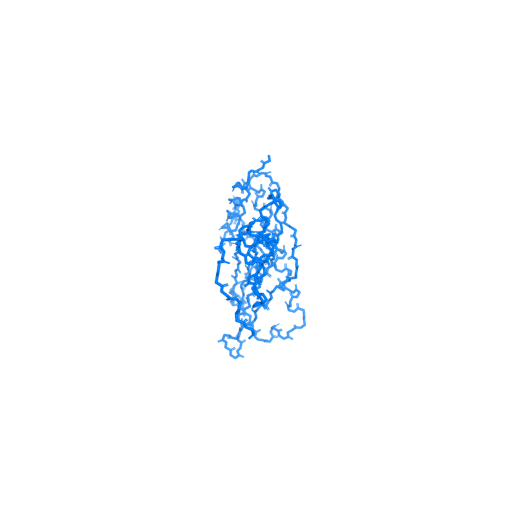? 4.405 6.508 -1.164 1.00 95.81 88 ASP A CA 1
ATOM 671 C C . ASP A 1 88 ? 2.877 6.364 -1.191 1.00 95.81 88 ASP A C 1
ATOM 673 O O . ASP A 1 88 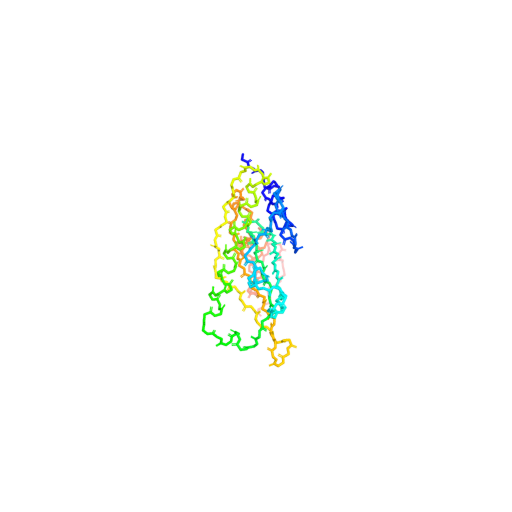? 2.162 7.298 -0.807 1.00 95.81 88 ASP A O 1
ATOM 677 N N . ILE A 1 89 ? 2.374 5.160 -1.486 1.00 95.94 89 ILE A N 1
ATOM 678 C CA . ILE A 1 89 ? 0.940 4.841 -1.438 1.00 95.94 89 ILE A CA 1
ATOM 679 C C . ILE A 1 89 ? 0.387 4.998 -0.013 1.00 95.94 89 ILE A C 1
ATOM 681 O O . ILE A 1 89 ? -0.665 5.607 0.193 1.00 95.94 89 ILE A O 1
ATOM 685 N N . ALA A 1 90 ? 1.092 4.510 1.012 1.00 96.31 90 ALA A N 1
ATOM 686 C CA . ALA A 1 90 ? 0.669 4.688 2.402 1.00 96.31 90 ALA A CA 1
ATOM 687 C C . ALA A 1 90 ? 0.628 6.173 2.810 1.00 96.31 90 ALA A C 1
ATOM 689 O O . ALA A 1 90 ? -0.241 6.593 3.580 1.00 96.31 90 ALA A O 1
ATOM 690 N N . SER A 1 91 ? 1.550 6.984 2.289 1.00 96.25 91 SER A N 1
ATOM 691 C CA . SER A 1 91 ? 1.575 8.433 2.506 1.00 96.25 91 SER A CA 1
ATOM 692 C C . SER A 1 91 ? 0.417 9.132 1.799 1.00 96.25 91 SER A C 1
ATOM 694 O O . SER A 1 91 ? -0.198 10.033 2.374 1.00 96.25 91 SER A O 1
ATOM 696 N N . PHE A 1 92 ? 0.091 8.701 0.583 1.00 95.31 92 PHE A N 1
ATOM 697 C CA . PHE A 1 92 ? -1.087 9.141 -0.151 1.00 95.31 92 PHE A CA 1
ATOM 698 C C . PHE A 1 92 ? -2.380 8.835 0.624 1.00 95.31 92 PHE A C 1
ATOM 700 O O . PHE A 1 92 ? -3.159 9.751 0.890 1.00 95.31 92 PHE A O 1
ATOM 707 N N . LEU A 1 93 ? -2.556 7.598 1.102 1.00 96.12 93 LEU A N 1
ATOM 708 C CA . LEU A 1 93 ? -3.739 7.189 1.869 1.00 96.12 93 LEU A CA 1
ATOM 709 C C . LEU A 1 93 ? -3.951 8.050 3.121 1.00 96.12 93 LEU A C 1
ATOM 711 O O . LEU A 1 93 ? -5.074 8.462 3.398 1.00 96.12 93 LEU A O 1
ATOM 715 N N . LYS A 1 94 ? -2.881 8.385 3.856 1.00 95.81 94 LYS A N 1
ATOM 716 C CA . LYS A 1 94 ? -2.961 9.282 5.026 1.00 95.81 94 LYS A CA 1
ATOM 717 C C . LYS A 1 94 ? -3.415 10.695 4.647 1.00 95.81 94 LYS A C 1
ATOM 719 O O . LYS A 1 94 ? -4.170 11.314 5.397 1.00 95.81 94 LYS A O 1
ATOM 724 N N . LYS A 1 95 ? -2.943 11.221 3.509 1.00 94.62 95 LYS A N 1
ATOM 725 C CA . LYS A 1 95 ? -3.313 12.558 3.014 1.00 94.62 95 LYS A CA 1
ATOM 726 C C . LYS A 1 95 ? -4.777 12.596 2.587 1.00 94.62 95 LYS A C 1
ATOM 728 O O . LYS A 1 95 ? -5.499 13.484 3.030 1.00 94.62 95 LYS A O 1
ATOM 733 N N . GLU A 1 96 ? -5.214 11.628 1.788 1.00 94.19 96 GLU A N 1
ATOM 734 C CA . GLU A 1 96 ? -6.601 11.551 1.322 1.00 94.19 96 GLU A CA 1
ATOM 735 C C . GLU A 1 96 ? -7.579 11.270 2.459 1.00 94.19 96 GLU A C 1
ATOM 737 O O . GLU A 1 96 ? -8.602 11.941 2.561 1.00 94.19 96 GLU A O 1
ATOM 742 N N . TYR A 1 97 ? -7.228 10.381 3.393 1.00 95.19 97 TYR A N 1
ATOM 743 C CA . TYR A 1 97 ? -8.023 10.162 4.602 1.00 95.19 97 TYR A CA 1
ATOM 744 C C . TYR A 1 97 ? -8.288 11.473 5.349 1.00 95.19 97 TYR A C 1
ATOM 746 O O . TYR A 1 97 ? -9.423 11.756 5.738 1.00 95.19 97 TYR A O 1
ATOM 754 N N . ARG A 1 98 ? -7.248 12.302 5.512 1.00 94.38 98 ARG A N 1
ATOM 755 C CA . ARG A 1 98 ? -7.362 13.601 6.178 1.00 94.38 98 ARG A CA 1
ATOM 756 C C . ARG A 1 98 ? -8.221 14.590 5.400 1.00 94.38 98 ARG A C 1
ATOM 758 O O . ARG A 1 98 ? -8.947 15.356 6.026 1.00 94.38 98 ARG A O 1
ATOM 765 N N . LYS A 1 99 ? -8.157 14.589 4.067 1.00 92.38 99 LYS A N 1
ATOM 766 C CA . LYS A 1 99 ? -9.033 15.428 3.235 1.00 92.38 99 LYS A CA 1
ATOM 767 C C . LYS A 1 99 ? -10.504 15.035 3.384 1.00 92.38 99 LYS A C 1
ATOM 769 O O . LYS A 1 99 ? -11.347 15.914 3.496 1.00 92.38 99 LYS A O 1
ATOM 774 N N . ILE A 1 100 ? -10.793 13.733 3.421 1.00 91.69 100 ILE A N 1
ATOM 775 C CA . ILE A 1 100 ? -12.157 13.193 3.495 1.00 91.69 100 ILE A CA 1
ATOM 776 C C . ILE A 1 100 ? -12.768 13.390 4.887 1.00 91.69 100 ILE A C 1
ATOM 778 O O . ILE A 1 100 ? -13.897 13.852 5.015 1.00 91.69 100 ILE A O 1
ATOM 782 N N . THR A 1 101 ? -12.033 13.011 5.934 1.00 92.00 101 THR A N 1
ATOM 783 C CA . THR A 1 101 ? -12.572 12.925 7.304 1.00 92.00 101 THR A CA 1
ATOM 784 C C . THR A 1 101 ? -12.268 14.154 8.158 1.00 92.00 101 THR A C 1
ATOM 786 O O . THR A 1 101 ? -12.895 14.351 9.194 1.00 92.00 101 THR A O 1
ATOM 789 N N . GLY A 1 102 ? -11.284 14.971 7.768 1.00 92.19 102 GLY A N 1
ATOM 790 C CA . GLY A 1 102 ? -10.757 16.069 8.582 1.00 92.19 102 GLY A CA 1
ATOM 791 C C . GLY A 1 102 ? -9.827 15.630 9.725 1.00 92.19 102 GLY A C 1
ATOM 792 O O . GLY A 1 102 ? -9.120 16.471 10.283 1.00 92.19 102 GLY A O 1
ATOM 793 N N . GLU A 1 103 ? -9.765 14.335 10.051 1.00 91.31 103 GLU A N 1
ATOM 794 C CA . GLU A 1 103 ? -8.902 13.770 11.095 1.00 91.31 103 GLU A CA 1
ATOM 795 C C . GLU A 1 103 ? -7.641 13.116 10.493 1.00 91.31 103 GLU A C 1
ATOM 797 O O . GLU A 1 103 ? -7.574 12.788 9.311 1.00 91.31 103 GLU A O 1
ATOM 802 N N . SER A 1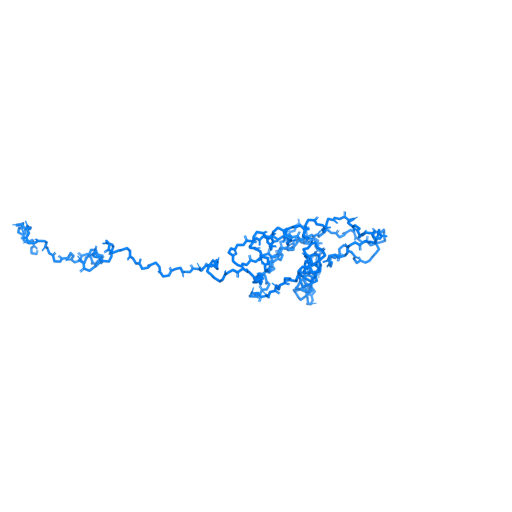 104 ? -6.595 12.920 11.297 1.00 92.88 104 SER A N 1
ATOM 803 C CA . SER A 1 104 ? -5.398 12.180 10.872 1.00 92.88 104 SER A CA 1
ATOM 804 C C . SER A 1 104 ? -5.464 10.718 11.299 1.00 92.88 104 SER A C 1
ATOM 806 O O . SER A 1 104 ? -5.826 10.435 12.439 1.00 92.88 104 SER A O 1
ATOM 808 N N . VAL A 1 105 ? -5.000 9.812 10.437 1.00 94.12 105 VAL A N 1
ATOM 809 C CA . VAL A 1 105 ? -4.828 8.387 10.750 1.00 94.12 105 VAL A CA 1
ATOM 810 C C . VAL A 1 105 ? -3.349 8.006 10.762 1.00 94.12 105 VAL A C 1
ATOM 812 O O . VAL A 1 105 ? -2.557 8.475 9.939 1.00 94.12 105 VAL A O 1
ATOM 815 N N . THR A 1 106 ? -2.974 7.129 11.690 1.00 94.50 106 THR A N 1
ATOM 816 C CA . THR A 1 106 ? -1.620 6.573 11.771 1.00 94.50 106 THR A CA 1
ATOM 817 C C . THR A 1 106 ? -1.606 5.193 11.127 1.00 94.50 106 THR A C 1
ATOM 819 O O . THR A 1 106 ? -2.441 4.355 11.447 1.00 94.50 106 THR A O 1
ATOM 822 N N . LEU A 1 107 ? -0.642 4.952 10.238 1.00 95.19 107 LEU A N 1
ATOM 823 C CA . LEU A 1 107 ? -0.344 3.625 9.694 1.00 95.19 107 LEU A CA 1
ATOM 824 C C . LEU A 1 107 ? 1.105 3.307 10.051 1.00 95.19 107 LEU A C 1
ATOM 826 O O . LEU A 1 107 ? 2.010 3.999 9.563 1.00 95.19 107 LEU A O 1
ATOM 830 N N . THR A 1 108 ? 1.298 2.306 10.906 1.00 94.69 108 THR A N 1
ATOM 831 C CA . THR A 1 108 ? 2.611 1.843 11.380 1.00 94.69 108 THR A CA 1
ATOM 832 C C . THR A 1 108 ? 2.943 0.527 10.698 1.00 94.69 108 THR A C 1
ATOM 834 O O . THR A 1 108 ? 2.129 -0.389 10.755 1.00 94.69 108 THR A O 1
ATOM 837 N N . LYS A 1 109 ? 4.100 0.438 10.034 1.00 94.56 109 LYS A N 1
ATOM 838 C CA . LYS A 1 109 ? 4.541 -0.779 9.338 1.00 94.56 109 LYS A CA 1
ATOM 839 C C . LYS A 1 109 ? 4.668 -1.935 10.338 1.00 94.56 109 LYS A C 1
ATOM 841 O O . LYS A 1 109 ? 5.277 -1.755 11.388 1.00 94.56 109 LYS A O 1
ATOM 846 N N . GLU A 1 110 ? 4.113 -3.087 9.985 1.00 91.62 110 GLU A N 1
ATOM 847 C CA . GLU A 1 110 ? 4.180 -4.327 10.755 1.00 91.62 110 GLU A CA 1
ATOM 848 C C . GLU A 1 110 ? 4.821 -5.410 9.877 1.00 91.62 110 GLU A C 1
ATOM 850 O O . GLU A 1 110 ? 4.273 -5.773 8.834 1.00 91.62 110 GLU A O 1
ATOM 855 N N . GLY A 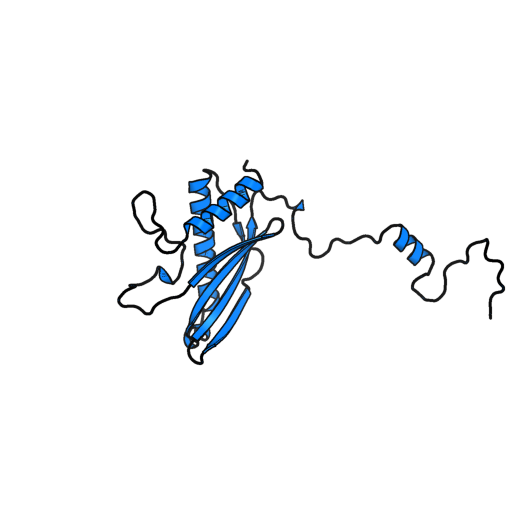1 111 ? 5.984 -5.916 10.289 1.00 89.56 111 GLY A N 1
ATOM 856 C CA . GLY A 1 111 ? 6.741 -6.917 9.533 1.00 89.56 111 GLY A CA 1
ATOM 857 C C . GLY A 1 111 ? 7.507 -6.367 8.324 1.00 89.56 111 GLY A C 1
ATOM 858 O O . GLY A 1 111 ? 7.674 -5.156 8.151 1.00 89.56 111 GLY A O 1
ATOM 859 N N . GLU A 1 112 ? 8.010 -7.287 7.505 1.00 92.25 112 GLU A N 1
ATOM 860 C CA . GLU A 1 112 ? 8.738 -7.010 6.262 1.00 92.25 112 GLU A CA 1
ATOM 861 C C . GLU A 1 112 ? 7.799 -7.067 5.049 1.00 92.25 112 GLU A C 1
ATOM 863 O O . GLU A 1 112 ? 6.651 -7.508 5.149 1.00 92.25 112 GLU A O 1
ATOM 868 N N . ILE A 1 113 ? 8.266 -6.561 3.907 1.00 93.62 113 ILE A N 1
ATOM 869 C CA . ILE A 1 113 ? 7.503 -6.619 2.663 1.00 93.62 113 ILE A CA 1
ATOM 870 C C . ILE A 1 113 ? 7.543 -8.043 2.096 1.00 93.62 113 ILE A C 1
ATOM 872 O O . ILE A 1 113 ? 8.595 -8.665 2.031 1.00 93.62 113 ILE A O 1
ATOM 876 N N . ASP A 1 114 ? 6.391 -8.561 1.678 1.00 95.25 114 ASP A N 1
ATOM 877 C CA . ASP A 1 114 ? 6.294 -9.831 0.953 1.00 95.25 114 ASP A CA 1
ATOM 878 C C . ASP A 1 114 ? 6.187 -9.525 -0.541 1.00 95.25 114 ASP A C 1
ATOM 880 O O . ASP A 1 114 ? 5.179 -8.966 -0.982 1.00 95.25 114 ASP A O 1
ATOM 884 N N . VAL A 1 115 ? 7.226 -9.849 -1.315 1.00 95.38 115 VAL A N 1
ATOM 885 C CA . VAL A 1 115 ? 7.279 -9.614 -2.763 1.00 95.38 115 VAL A CA 1
ATOM 886 C C . VAL A 1 115 ? 7.263 -10.944 -3.507 1.00 95.38 115 VAL A C 1
ATOM 888 O O . VAL A 1 115 ? 8.246 -11.680 -3.546 1.00 95.38 115 VAL A O 1
ATOM 891 N N . HIS A 1 116 ? 6.149 -11.224 -4.181 1.00 95.38 116 HIS A N 1
ATOM 892 C CA . HIS A 1 116 ? 5.985 -12.419 -5.000 1.00 95.38 116 HIS A CA 1
ATOM 893 C C . HIS A 1 116 ? 6.126 -12.094 -6.484 1.00 95.38 116 HIS A C 1
ATOM 895 O O . HIS A 1 116 ? 5.303 -11.371 -7.054 1.00 95.38 116 HIS A O 1
ATOM 901 N N . VAL A 1 117 ? 7.147 -12.661 -7.126 1.00 94.44 117 VAL A N 1
ATOM 902 C CA . VAL A 1 117 ? 7.422 -12.458 -8.554 1.00 94.44 117 VAL A CA 1
ATOM 903 C C . VAL A 1 117 ? 7.065 -13.709 -9.349 1.00 94.44 117 VAL A C 1
ATOM 905 O O . VAL A 1 117 ? 7.551 -14.805 -9.075 1.00 94.44 117 VAL A O 1
ATOM 908 N N . GLN A 1 118 ? 6.239 -13.542 -10.379 1.00 94.31 118 GLN A N 1
ATOM 909 C CA . GLN A 1 118 ? 5.836 -14.608 -11.292 1.00 94.31 118 GLN A CA 1
ATOM 910 C C . GLN A 1 118 ? 6.156 -14.234 -12.728 1.00 94.31 118 GLN A C 1
ATOM 912 O O . GLN A 1 118 ? 5.916 -13.115 -13.170 1.00 94.31 118 GLN A O 1
ATOM 917 N N . ASN A 1 119 ? 6.673 -15.191 -13.488 1.00 91.69 119 ASN A N 1
ATOM 918 C CA . ASN A 1 119 ? 6.897 -14.989 -14.908 1.00 91.69 119 ASN A CA 1
ATOM 919 C C . ASN A 1 119 ? 5.550 -14.998 -15.657 1.00 91.69 119 ASN A C 1
ATOM 921 O O . ASN A 1 119 ? 4.777 -15.944 -15.525 1.00 91.69 119 ASN A O 1
ATOM 925 N N . SER A 1 120 ? 5.285 -13.953 -16.443 1.00 90.25 120 SER A N 1
ATOM 926 C CA . SER A 1 120 ? 4.151 -13.892 -17.378 1.00 90.25 120 SER A CA 1
ATOM 927 C C . SER A 1 120 ? 4.594 -14.284 -18.795 1.00 90.25 120 SER A C 1
ATOM 929 O O . SER A 1 120 ? 3.877 -14.959 -19.532 1.00 90.25 120 SER A O 1
ATOM 931 N N . SER A 1 121 ? 5.819 -13.901 -19.172 1.00 89.75 121 SER A N 1
ATOM 932 C CA . SER A 1 121 ? 6.495 -14.336 -20.394 1.00 89.75 121 SER A CA 1
ATOM 933 C C . SER A 1 121 ? 8.018 -14.328 -20.218 1.00 89.75 121 SER A C 1
ATOM 935 O O . SER A 1 121 ? 8.560 -13.784 -19.257 1.00 89.75 121 SER A O 1
ATOM 937 N N . ARG A 1 122 ? 8.764 -14.807 -21.221 1.00 88.56 122 ARG A N 1
ATOM 938 C CA . ARG A 1 122 ? 10.242 -14.747 -21.216 1.00 88.56 122 ARG A CA 1
ATOM 939 C C . ARG A 1 122 ? 10.829 -13.335 -21.062 1.00 88.56 122 ARG A C 1
ATOM 941 O O . ARG A 1 122 ? 12.018 -13.214 -20.794 1.00 88.56 122 ARG A O 1
ATOM 948 N N . VAL A 1 123 ? 10.022 -12.290 -21.246 1.00 88.94 123 VAL A N 1
ATOM 949 C CA . VAL A 1 123 ? 10.446 -10.886 -21.148 1.00 88.94 123 VAL A CA 1
ATOM 950 C C . VAL A 1 123 ? 9.802 -10.166 -19.960 1.00 88.94 123 VAL A C 1
ATOM 952 O O . VAL A 1 123 ? 10.380 -9.204 -19.457 1.00 88.94 123 VAL A O 1
ATOM 955 N N . ARG A 1 124 ? 8.626 -10.610 -19.499 1.00 91.19 124 ARG A N 1
ATOM 956 C CA . ARG A 1 124 ? 7.793 -9.880 -18.534 1.00 91.19 124 ARG A CA 1
ATOM 957 C C . ARG A 1 124 ? 7.437 -10.715 -17.312 1.00 91.19 124 ARG A C 1
ATOM 959 O O . ARG A 1 124 ? 7.152 -11.907 -17.432 1.00 91.19 124 ARG A O 1
ATOM 966 N N . SER A 1 125 ? 7.370 -10.050 -16.168 1.00 93.81 125 SER A N 1
ATOM 967 C CA . SER A 1 125 ? 7.025 -10.640 -14.881 1.00 93.81 125 SER A CA 1
ATOM 968 C C . SER A 1 125 ? 5.935 -9.824 -14.193 1.00 93.81 125 SER A C 1
ATOM 970 O O . SER A 1 125 ? 5.913 -8.598 -14.281 1.00 93.81 125 SER A O 1
ATOM 972 N N . TRP A 1 126 ? 5.044 -10.514 -13.493 1.00 94.81 126 TRP A N 1
ATOM 973 C CA . TRP A 1 126 ? 4.103 -9.919 -12.557 1.00 94.81 126 TRP A CA 1
ATOM 974 C C . TRP A 1 126 ? 4.712 -9.905 -11.167 1.00 94.81 126 TRP A C 1
ATOM 976 O O . TRP A 1 126 ? 5.247 -10.913 -10.704 1.00 94.81 126 TRP A O 1
ATOM 986 N N . VAL A 1 127 ? 4.606 -8.765 -10.506 1.00 95.44 127 VAL A N 1
ATOM 987 C CA . VAL A 1 127 ? 5.099 -8.543 -9.153 1.00 95.44 127 VAL A CA 1
ATOM 988 C C . VAL A 1 127 ? 3.884 -8.249 -8.299 1.00 95.44 127 VAL A C 1
ATOM 990 O O . VAL A 1 127 ? 3.139 -7.322 -8.601 1.00 95.44 127 VAL A O 1
ATOM 993 N N . ASN A 1 128 ? 3.670 -9.045 -7.258 1.00 96.38 128 ASN A N 1
ATOM 994 C CA . ASN A 1 128 ? 2.640 -8.813 -6.256 1.00 96.38 128 ASN A CA 1
ATOM 995 C C . ASN A 1 128 ? 3.325 -8.586 -4.916 1.00 96.38 128 ASN A C 1
ATOM 997 O O . ASN A 1 128 ? 3.875 -9.523 -4.344 1.00 96.38 128 ASN A O 1
ATOM 1001 N N . ALA A 1 129 ? 3.276 -7.355 -4.425 1.00 96.94 129 ALA A N 1
ATOM 1002 C CA . ALA A 1 129 ? 3.825 -6.977 -3.138 1.00 96.94 129 ALA A CA 1
ATOM 1003 C C . ALA A 1 129 ? 2.716 -6.811 -2.101 1.00 96.94 129 ALA A C 1
ATOM 1005 O O . ALA A 1 129 ? 1.634 -6.301 -2.408 1.00 96.94 129 ALA A O 1
ATOM 1006 N N . LYS A 1 130 ? 2.980 -7.223 -0.864 1.00 96.88 130 LYS A N 1
ATOM 1007 C CA . LYS A 1 130 ? 2.091 -7.020 0.279 1.00 96.88 130 LYS A CA 1
ATOM 1008 C C . LYS A 1 130 ? 2.873 -6.440 1.439 1.00 96.88 130 LYS A C 1
ATOM 1010 O O . LYS A 1 130 ? 3.975 -6.889 1.739 1.00 96.88 130 LYS A O 1
ATOM 1015 N N . LEU A 1 131 ? 2.274 -5.465 2.108 1.00 96.00 131 LEU A N 1
ATOM 1016 C CA . LEU A 1 131 ? 2.810 -4.919 3.342 1.00 96.00 131 LEU A CA 1
ATOM 1017 C C . LEU A 1 131 ? 1.685 -4.626 4.324 1.00 96.00 131 LEU A C 1
ATOM 1019 O O . LEU A 1 131 ? 0.634 -4.088 3.963 1.00 96.00 131 LEU A O 1
ATOM 1023 N N . HIS A 1 132 ? 1.919 -4.990 5.575 1.00 95.06 132 HIS A N 1
ATOM 1024 C CA . HIS A 1 132 ? 0.939 -4.873 6.636 1.00 95.06 132 HIS A CA 1
ATOM 1025 C C . HIS A 1 132 ? 1.196 -3.618 7.470 1.00 95.06 132 HIS A C 1
ATOM 1027 O O . HIS A 1 132 ? 2.334 -3.261 7.769 1.00 95.06 132 HIS A O 1
ATOM 1033 N N . TYR A 1 133 ? 0.115 -2.929 7.831 1.00 95.56 133 TYR A N 1
ATOM 1034 C CA . TYR A 1 133 ? 0.145 -1.728 8.651 1.00 95.56 133 TYR A CA 1
ATOM 1035 C C . TYR A 1 133 ? -0.833 -1.855 9.816 1.00 95.56 133 TYR A C 1
ATOM 1037 O O . TYR A 1 133 ? -2.020 -2.110 9.608 1.00 95.56 133 TYR A O 1
ATOM 1045 N N . LYS A 1 134 ? -0.368 -1.604 11.039 1.00 94.31 134 LYS A N 1
ATOM 1046 C CA . LYS A 1 134 ? -1.238 -1.391 12.199 1.00 94.31 134 LYS A CA 1
ATOM 1047 C C . LYS A 1 134 ? -1.911 -0.025 12.065 1.00 94.31 134 LYS A C 1
ATOM 1049 O O . LYS A 1 134 ? -1.230 0.990 11.880 1.00 94.31 134 LYS A O 1
ATOM 1054 N N . VAL A 1 135 ? -3.240 -0.002 12.135 1.00 94.06 135 VAL A N 1
ATOM 1055 C CA . VAL A 1 135 ? -4.036 1.221 11.964 1.00 94.06 135 VAL A CA 1
ATOM 1056 C C . VAL A 1 135 ? -4.308 1.847 13.330 1.00 94.06 135 VAL A C 1
ATOM 1058 O O . VAL A 1 135 ? -4.852 1.206 14.228 1.00 94.06 135 VAL A O 1
ATOM 1061 N N . GLY A 1 136 ? -3.928 3.112 13.499 1.00 90.44 136 GLY A N 1
ATOM 1062 C CA . GLY A 1 136 ? -4.208 3.876 14.713 1.00 90.44 136 GLY A CA 1
ATOM 1063 C C . GLY A 1 136 ? -5.709 4.100 14.903 1.00 90.44 136 GLY A C 1
ATOM 1064 O O . GLY A 1 136 ? -6.415 4.400 13.946 1.00 90.44 136 GLY A O 1
ATOM 1065 N N . GLY A 1 137 ? -6.188 3.964 16.141 1.00 85.38 137 GLY A N 1
ATOM 1066 C CA . GLY A 1 137 ? -7.612 4.080 16.479 1.00 85.38 137 GLY A CA 1
ATOM 1067 C C . GLY A 1 137 ? -8.401 2.770 16.377 1.00 85.38 137 GLY A C 1
ATOM 1068 O O . GLY A 1 137 ? -9.546 2.733 16.818 1.00 85.38 137 GLY A O 1
ATOM 1069 N N . LEU A 1 138 ? -7.799 1.687 15.867 1.00 87.00 138 LEU A N 1
ATOM 1070 C CA . LEU A 1 138 ? -8.359 0.337 15.974 1.00 87.00 138 LEU A CA 1
ATOM 1071 C C . LEU A 1 138 ? -7.879 -0.340 17.265 1.00 87.00 138 LEU A C 1
ATOM 1073 O O . LEU A 1 138 ? -6.703 -0.249 17.623 1.00 87.00 138 LEU A O 1
ATOM 1077 N N . ASP A 1 139 ? -8.794 -1.019 17.958 1.00 80.38 139 ASP A N 1
ATOM 1078 C CA . ASP A 1 139 ? -8.518 -1.664 19.245 1.00 80.38 139 ASP A CA 1
ATOM 1079 C C . ASP A 1 139 ? -7.561 -2.859 19.081 1.00 80.38 139 ASP A C 1
ATOM 1081 O O . ASP A 1 139 ? -7.675 -3.661 18.155 1.00 80.38 139 ASP A O 1
ATOM 1085 N N . GLU A 1 140 ? -6.623 -3.017 20.011 1.00 73.62 140 GLU A N 1
ATOM 1086 C CA . GLU A 1 140 ? -5.728 -4.172 20.073 1.00 73.62 140 GLU A CA 1
ATOM 1087 C C . GLU A 1 140 ? -6.473 -5.479 20.351 1.00 73.62 140 GLU A C 1
ATOM 1089 O O . GLU A 1 140 ? -5.997 -6.545 19.956 1.00 73.62 140 GLU A O 1
ATOM 1094 N N . THR A 1 141 ? -7.662 -5.424 20.962 1.00 73.38 141 THR A N 1
ATOM 1095 C CA . THR A 1 141 ? -8.524 -6.610 21.111 1.00 73.38 141 THR A CA 1
ATOM 1096 C C . THR A 1 141 ? -8.993 -7.168 19.765 1.00 73.38 141 THR A C 1
ATOM 1098 O O . THR A 1 141 ? -9.268 -8.364 19.667 1.00 73.38 141 THR A O 1
ATOM 1101 N N . MET A 1 142 ? -9.019 -6.340 18.713 1.00 75.50 142 MET A N 1
ATOM 1102 C CA . MET A 1 142 ? -9.345 -6.766 17.352 1.00 75.50 142 MET A CA 1
ATOM 1103 C C . MET A 1 142 ? -8.178 -7.472 16.658 1.00 75.50 142 MET A C 1
ATOM 1105 O O . MET A 1 142 ? -8.372 -7.996 15.565 1.00 75.50 142 MET A O 1
ATOM 1109 N N . ALA A 1 143 ? -6.972 -7.494 17.236 1.00 72.25 143 ALA A N 1
ATOM 1110 C CA . ALA A 1 143 ? -5.831 -8.156 16.617 1.00 72.25 143 ALA A CA 1
ATOM 1111 C C . ALA A 1 143 ? -6.152 -9.625 16.303 1.00 72.25 143 ALA A C 1
ATOM 1113 O O . ALA A 1 143 ? -6.588 -10.385 17.172 1.00 72.25 143 ALA A O 1
ATOM 1114 N N . VAL A 1 144 ? -5.902 -10.037 15.055 1.00 66.94 144 VAL A N 1
ATOM 1115 C CA . VAL A 1 144 ? -6.001 -11.443 14.645 1.00 66.94 144 VAL A CA 1
ATOM 1116 C C . VAL A 1 144 ? -4.830 -12.186 15.288 1.00 66.94 144 VAL A C 1
ATOM 1118 O O . VAL A 1 144 ? -3.748 -12.281 14.718 1.00 66.94 144 VAL A O 1
ATOM 1121 N N . ARG A 1 145 ? -5.013 -12.642 16.530 1.00 62.44 145 ARG A N 1
ATOM 1122 C CA . ARG A 1 145 ? -4.006 -13.428 17.249 1.00 62.44 145 ARG A CA 1
ATOM 1123 C C . ARG A 1 145 ? -3.840 -14.770 16.537 1.00 62.44 145 ARG A C 1
ATOM 1125 O O . ARG A 1 145 ? -4.823 -15.486 16.361 1.00 62.44 145 ARG A O 1
ATOM 1132 N N . ALA A 1 146 ? -2.607 -15.098 16.146 1.00 58.31 146 ALA A N 1
ATOM 1133 C CA . ALA A 1 146 ? -2.269 -16.381 15.521 1.00 58.31 146 ALA A CA 1
ATOM 1134 C C . ALA A 1 146 ? -2.607 -17.569 16.439 1.00 58.31 146 ALA A C 1
ATOM 1136 O O . ALA A 1 146 ? -3.024 -18.624 15.972 1.00 58.31 146 ALA A O 1
ATOM 1137 N N . GLU A 1 147 ? -2.519 -17.355 17.750 1.00 52.25 147 GLU A N 1
ATOM 1138 C CA . GLU A 1 147 ? -2.886 -18.318 18.774 1.00 52.25 147 GLU A CA 1
ATOM 1139 C C . GLU A 1 147 ? -3.689 -17.585 19.849 1.00 52.25 147 GLU A C 1
ATOM 1141 O O . GLU A 1 147 ? -3.172 -16.778 20.622 1.00 52.25 147 GLU A O 1
ATOM 1146 N N . GLN A 1 148 ? -4.989 -17.859 19.925 1.00 51.91 148 GLN A N 1
ATOM 1147 C CA . GLN A 1 148 ? -5.548 -17.948 21.263 1.00 51.91 148 GLN A CA 1
ATOM 1148 C C . GLN A 1 148 ? -4.922 -19.207 21.853 1.00 51.91 148 GLN A C 1
ATOM 1150 O O . GLN A 1 148 ? -5.068 -20.278 21.259 1.00 51.91 148 GLN A O 1
ATOM 1155 N N . GLU A 1 149 ? -4.264 -19.103 23.009 1.00 53.75 149 GLU A N 1
ATOM 1156 C CA . GLU A 1 149 ? -4.199 -20.231 23.933 1.00 53.75 149 GLU A CA 1
ATOM 1157 C C . GLU A 1 149 ? -5.655 -20.616 24.214 1.00 53.75 149 GLU A C 1
ATOM 1159 O O . GLU A 1 149 ? -6.294 -20.110 25.139 1.00 53.75 149 GLU A O 1
ATOM 1164 N N . ARG A 1 150 ? -6.244 -21.442 23.344 1.00 58.94 150 ARG A N 1
ATOM 1165 C CA . ARG A 1 150 ? -7.521 -22.076 23.609 1.00 58.94 150 ARG A CA 1
ATOM 1166 C C . ARG A 1 150 ? -7.222 -23.005 24.755 1.00 58.94 150 ARG A C 1
ATOM 1168 O O . ARG A 1 150 ? -6.771 -24.130 24.556 1.00 58.94 150 ARG A O 1
ATOM 1175 N N . GLN A 1 151 ? -7.425 -22.492 25.962 1.00 67.19 151 GLN A N 1
ATOM 1176 C CA . GLN A 1 151 ? -7.540 -23.339 27.122 1.00 67.19 151 GLN A CA 1
ATOM 1177 C C . GLN A 1 151 ? -8.533 -24.437 26.733 1.00 67.19 151 GLN A C 1
ATOM 1179 O O . GLN A 1 151 ? -9.633 -24.102 26.279 1.00 67.19 151 GLN A O 1
ATOM 1184 N N . PRO A 1 152 ? -8.133 -25.720 26.790 1.00 71.00 152 PRO A N 1
ATOM 1185 C CA . PRO A 1 152 ? -9.047 -26.791 26.453 1.00 71.00 152 PRO A CA 1
ATOM 1186 C C . PRO A 1 152 ? -10.304 -26.625 27.302 1.00 71.00 152 PRO A C 1
ATOM 1188 O O . PRO A 1 152 ? -10.205 -26.271 28.480 1.00 71.00 152 PRO A O 1
ATOM 1191 N N . GLU A 1 153 ? -11.468 -26.837 26.687 1.00 79.25 153 GLU A N 1
ATOM 1192 C CA . GLU A 1 153 ? -12.748 -26.761 27.387 1.00 79.25 153 GLU A CA 1
ATOM 1193 C C . GLU A 1 153 ? -12.685 -27.597 28.673 1.00 79.25 153 GLU A C 1
ATOM 1195 O O . GLU A 1 153 ? -12.019 -28.637 28.718 1.00 79.25 153 GLU A O 1
ATOM 1200 N N . ASP A 1 154 ? -13.382 -27.174 29.729 1.00 79.81 154 ASP A N 1
ATOM 1201 C CA . ASP A 1 154 ? -13.331 -27.859 31.028 1.00 79.81 154 ASP A CA 1
ATOM 1202 C C . ASP A 1 154 ? -13.704 -29.350 30.931 1.00 79.81 154 ASP A C 1
ATOM 1204 O O . ASP A 1 154 ? -13.215 -30.177 31.701 1.00 79.81 154 ASP A O 1
ATOM 1208 N N . SER A 1 155 ? -14.552 -29.710 29.963 1.00 80.06 155 SER A N 1
ATOM 1209 C CA . SER A 1 155 ? -14.893 -31.088 29.594 1.00 80.06 155 SER A CA 1
ATOM 1210 C C . SER A 1 155 ? -13.677 -31.872 29.082 1.00 80.06 155 SER A C 1
ATOM 1212 O O . SER A 1 155 ? -13.443 -33.003 29.510 1.00 80.06 155 SER A O 1
ATOM 1214 N N . PHE A 1 156 ? -12.877 -31.263 28.209 1.00 80.44 156 PHE A N 1
ATOM 1215 C CA . PHE A 1 156 ? -11.692 -31.865 27.610 1.00 80.44 156 PHE A CA 1
ATOM 1216 C C . PHE A 1 156 ? -10.529 -31.948 28.605 1.00 80.44 156 PHE A C 1
ATOM 1218 O O . PHE A 1 156 ? -9.835 -32.960 28.653 1.00 80.44 156 PHE A O 1
ATOM 1225 N N . ARG A 1 157 ? -10.371 -30.946 29.480 1.00 81.19 157 ARG A N 1
ATOM 1226 C CA . ARG A 1 157 ? -9.436 -31.014 30.619 1.00 81.19 157 ARG A CA 1
ATOM 1227 C C . ARG A 1 157 ? -9.753 -32.185 31.540 1.00 81.19 157 ARG A C 1
ATOM 1229 O O . ARG A 1 157 ? -8.883 -33.007 31.796 1.00 81.19 157 ARG A O 1
ATOM 1236 N N . LYS A 1 158 ? -11.020 -32.325 31.945 1.00 81.38 158 LYS A N 1
ATOM 1237 C CA . LYS A 1 158 ? -11.475 -33.460 32.764 1.00 81.38 158 LYS A CA 1
ATOM 1238 C C . LYS A 1 158 ? -11.234 -34.804 32.081 1.00 81.38 158 LYS A C 1
ATOM 1240 O O . LYS A 1 158 ? -10.887 -35.762 32.761 1.00 81.38 158 LYS A O 1
ATOM 1245 N N . PHE A 1 159 ? -11.410 -34.887 30.764 1.00 78.38 159 PHE A N 1
ATOM 1246 C CA . PHE A 1 159 ? -11.111 -36.097 29.996 1.00 78.38 159 PHE A CA 1
ATOM 1247 C C . PHE A 1 159 ? -9.611 -36.449 30.013 1.00 78.38 159 PHE A C 1
ATOM 1249 O O . PHE A 1 159 ? -9.256 -37.609 30.232 1.00 78.38 159 PHE A O 1
ATOM 1256 N N . LEU A 1 160 ? -8.729 -35.459 29.838 1.00 80.62 160 LEU A N 1
ATOM 1257 C CA . LEU A 1 160 ? -7.275 -35.646 29.917 1.00 80.62 160 LEU A CA 1
ATOM 1258 C C . LEU A 1 160 ? -6.816 -36.027 31.332 1.00 80.62 160 LEU A C 1
ATOM 1260 O O . LEU A 1 160 ? -6.043 -36.972 31.482 1.00 80.62 160 LEU A O 1
ATOM 1264 N N . ASP A 1 161 ? -7.344 -35.364 32.365 1.00 78.50 161 ASP A N 1
ATOM 1265 C CA . ASP A 1 161 ? -7.066 -35.674 33.777 1.00 78.50 161 ASP A CA 1
ATOM 1266 C C . ASP A 1 161 ? -7.544 -37.084 34.164 1.00 78.50 161 ASP A C 1
ATOM 1268 O O . ASP A 1 161 ? -6.967 -37.751 35.025 1.00 78.50 161 ASP A O 1
ATOM 1272 N N . GLN A 1 162 ? -8.594 -37.572 33.499 1.00 74.00 162 GLN A N 1
ATOM 1273 C CA . GLN A 1 162 ? -9.064 -38.952 33.575 1.00 74.00 162 GLN A CA 1
ATOM 1274 C C . GLN A 1 162 ? -8.277 -39.889 32.646 1.00 74.00 162 GLN A C 1
ATOM 1276 O O . GLN A 1 162 ? -8.797 -40.931 32.273 1.00 74.00 162 GLN A O 1
ATOM 1281 N N . GLY A 1 163 ? -7.050 -39.566 32.236 1.00 70.88 163 GLY A N 1
ATOM 1282 C CA . GLY A 1 163 ? -6.190 -40.491 31.486 1.00 70.88 163 GLY A CA 1
ATOM 1283 C C . GLY A 1 163 ? -6.760 -40.945 30.136 1.00 70.88 163 GLY A C 1
ATOM 1284 O O . GLY A 1 163 ? -6.381 -42.002 29.637 1.00 70.88 163 GLY A O 1
ATOM 1285 N N . GLY A 1 164 ? -7.682 -40.179 29.540 1.00 66.31 164 GLY A N 1
ATOM 1286 C CA . GLY A 1 164 ? -8.351 -40.545 28.289 1.00 66.31 164 GLY A CA 1
ATOM 1287 C C . GLY A 1 164 ? -7.436 -40.571 27.057 1.00 66.31 164 GLY A C 1
ATOM 1288 O O . GLY A 1 164 ? -7.794 -41.179 26.053 1.00 66.31 164 GLY A O 1
ATOM 1289 N N . TRP A 1 165 ? -6.256 -39.938 27.130 1.00 61.19 165 TRP A N 1
ATOM 1290 C CA . TRP A 1 165 ? -5.328 -39.780 26.000 1.00 61.19 165 TRP A CA 1
ATOM 1291 C C . TRP A 1 165 ? -4.142 -40.757 25.994 1.00 61.19 165 TRP A C 1
ATOM 1293 O O . TRP A 1 165 ? -3.669 -41.116 24.921 1.00 61.19 165 TRP A O 1
ATOM 1303 N N . THR A 1 166 ? -3.654 -41.221 27.152 1.00 59.72 166 THR A N 1
ATOM 1304 C CA . THR A 1 166 ? -2.440 -42.066 27.207 1.00 59.72 166 THR A CA 1
ATOM 1305 C C . THR A 1 166 ? -2.702 -43.544 26.919 1.00 59.72 166 THR A C 1
ATOM 1307 O O . THR A 1 166 ? -1.765 -44.330 26.871 1.00 59.72 166 THR A O 1
ATOM 1310 N N . GLY A 1 167 ? -3.961 -43.946 26.718 1.00 56.25 167 GLY A N 1
ATOM 1311 C CA . GLY A 1 167 ? -4.328 -45.349 26.495 1.00 56.25 167 GLY A CA 1
ATOM 1312 C C . GLY A 1 167 ? -4.281 -46.223 27.755 1.00 56.25 167 GLY A C 1
ATOM 1313 O O . GLY A 1 167 ? -4.772 -47.347 27.716 1.00 56.25 167 GLY A O 1
ATOM 1314 N N . ASP A 1 168 ? -3.789 -45.700 28.884 1.00 58.28 168 ASP A N 1
ATOM 1315 C CA . ASP A 1 168 ? -3.723 -46.419 30.168 1.00 58.28 168 ASP A CA 1
ATOM 1316 C C . ASP A 1 168 ? -5.081 -46.516 30.883 1.00 58.28 168 ASP A C 1
ATOM 1318 O O . ASP A 1 168 ? -5.236 -47.282 31.835 1.00 58.28 168 ASP A O 1
ATOM 1322 N N . GLY A 1 169 ? -6.076 -45.756 30.411 1.00 59.53 169 GLY A N 1
ATOM 1323 C CA . GLY A 1 169 ? -7.407 -45.676 30.998 1.00 59.53 169 GLY A CA 1
ATOM 1324 C C . GLY A 1 169 ? -7.394 -44.943 32.341 1.00 59.53 169 GLY A C 1
ATOM 1325 O O . GLY A 1 169 ? -6.644 -45.262 33.261 1.00 59.53 169 GLY A O 1
ATOM 1326 N N . GLY A 1 170 ? -8.258 -43.943 32.486 1.00 65.25 170 GLY A N 1
ATOM 1327 C CA . GLY A 1 170 ? -8.427 -43.234 33.750 1.00 65.25 170 GLY A CA 1
ATOM 1328 C C . GLY A 1 170 ? -8.744 -44.105 34.947 1.00 65.25 170 GLY A C 1
ATOM 1329 O O . GLY A 1 170 ? -9.069 -45.290 34.844 1.00 65.25 170 GLY A O 1
ATOM 1330 N N . LYS A 1 171 ? -8.780 -43.461 36.118 1.00 67.69 171 LYS A N 1
ATOM 1331 C CA . LYS A 1 171 ? -9.428 -44.050 37.293 1.00 67.69 171 LYS A CA 1
ATOM 1332 C C . LYS A 1 171 ? -10.840 -44.493 36.901 1.00 67.69 171 LYS A C 1
ATOM 1334 O O . LYS A 1 171 ? -11.684 -43.653 36.592 1.00 67.69 171 LYS A O 1
ATOM 1339 N N . ARG A 1 172 ? -11.078 -45.811 36.918 1.00 66.12 172 ARG A N 1
ATOM 1340 C CA . ARG A 1 172 ? -12.402 -46.385 36.662 1.00 66.12 172 ARG A CA 1
ATOM 1341 C C . ARG A 1 172 ? -13.428 -45.702 37.570 1.00 66.12 172 ARG A C 1
ATOM 1343 O O . ARG A 1 172 ? -13.152 -45.530 38.763 1.00 66.12 172 ARG A O 1
ATOM 1350 N N . PRO A 1 173 ? -14.592 -45.309 37.034 1.00 69.94 173 PRO A N 1
ATOM 1351 C CA . PRO A 1 173 ? -15.639 -44.738 37.858 1.00 69.94 173 PRO A CA 1
ATOM 1352 C C . PRO A 1 173 ? -16.082 -45.773 38.900 1.00 69.94 173 PRO A C 1
ATOM 1354 O O . PRO A 1 173 ? -16.055 -46.977 38.652 1.00 69.94 173 PRO A O 1
ATOM 1357 N N . GLN A 1 174 ? -16.454 -45.307 40.095 1.00 69.31 174 GLN A N 1
ATOM 1358 C CA . GLN A 1 174 ? -16.717 -46.175 41.256 1.00 69.31 174 GLN A CA 1
ATOM 1359 C C . GLN A 1 174 ? -17.852 -47.190 41.031 1.00 69.31 174 GLN A C 1
ATOM 1361 O O . GLN A 1 174 ? -17.962 -48.164 41.767 1.00 69.31 174 GLN A O 1
ATOM 1366 N N . ASN A 1 175 ? -18.688 -46.970 40.017 1.00 75.06 175 ASN A N 1
ATOM 1367 C CA . ASN A 1 175 ? -19.780 -47.852 39.623 1.00 75.06 175 ASN A CA 1
ATOM 1368 C C . ASN A 1 175 ? -19.380 -48.926 38.587 1.00 75.06 175 ASN A C 1
ATOM 1370 O O . ASN A 1 175 ? -20.238 -49.714 38.194 1.00 75.06 175 ASN A O 1
ATOM 1374 N N . ASP A 1 176 ? -18.122 -48.979 38.130 1.00 71.25 176 ASP A N 1
ATOM 1375 C CA . ASP A 1 176 ? -17.653 -50.015 37.202 1.00 71.25 176 ASP A CA 1
ATOM 1376 C C . ASP A 1 176 ? -17.289 -51.306 37.955 1.00 71.25 176 ASP A C 1
ATOM 1378 O O . ASP A 1 176 ? -16.213 -51.436 38.540 1.00 71.25 176 ASP A O 1
ATOM 1382 N N . THR A 1 177 ? -18.200 -52.279 37.927 1.00 77.94 177 THR A N 1
ATOM 1383 C CA . THR A 1 177 ? -18.077 -53.581 38.605 1.00 77.94 177 THR A CA 1
ATOM 1384 C C . THR A 1 177 ? -17.416 -54.669 37.750 1.00 77.94 177 THR A C 1
ATOM 1386 O O . THR A 1 177 ? -17.306 -55.818 38.187 1.00 77.94 177 THR A O 1
ATOM 1389 N N . ARG A 1 178 ? -16.968 -54.355 36.525 1.00 74.50 178 ARG A N 1
ATOM 1390 C CA . ARG A 1 178 ? -16.356 -55.342 35.619 1.00 74.50 178 ARG A CA 1
ATOM 1391 C C . ARG A 1 178 ? -14.990 -55.793 36.146 1.00 74.50 178 ARG A C 1
ATOM 1393 O O . ARG A 1 178 ? -14.188 -54.970 36.589 1.00 74.50 178 ARG A O 1
ATOM 1400 N N . LYS A 1 179 ? -14.670 -57.090 36.050 1.00 70.00 179 LYS A N 1
ATOM 1401 C CA . LYS A 1 179 ? -13.335 -57.613 36.411 1.00 70.00 179 LYS A CA 1
ATOM 1402 C C . LYS A 1 179 ? -12.241 -56.920 35.581 1.00 70.00 179 LYS 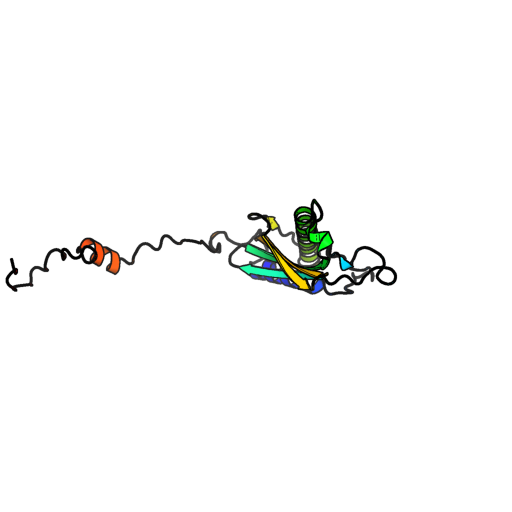A C 1
ATOM 1404 O O . LYS A 1 179 ? -12.458 -56.584 34.418 1.00 70.00 179 LYS A O 1
ATOM 1409 N N . LYS A 1 180 ? -11.084 -56.645 36.192 1.00 61.19 180 LYS A N 1
ATOM 1410 C CA . LYS A 1 180 ? -9.883 -56.230 35.449 1.00 61.19 180 LYS A CA 1
ATOM 1411 C C . LYS A 1 180 ? -9.363 -57.454 34.694 1.00 61.19 180 LYS A C 1
ATOM 1413 O O . LYS A 1 180 ? -9.167 -58.489 35.328 1.00 61.19 180 LYS A O 1
ATOM 1418 N N . GLU A 1 181 ? -9.178 -57.341 33.384 1.00 62.56 181 GLU A N 1
ATOM 1419 C CA . GLU A 1 181 ? -8.328 -58.291 32.665 1.00 62.56 181 GLU A CA 1
ATOM 1420 C C . GLU A 1 181 ? -6.872 -57.963 33.005 1.00 62.56 181 GLU A C 1
ATOM 1422 O O . GLU A 1 181 ? -6.501 -56.790 33.102 1.00 62.56 181 GLU A O 1
ATOM 1427 N N . SER A 1 182 ? -6.131 -59.019 33.336 1.00 45.84 182 SER A N 1
ATOM 1428 C CA . SER A 1 182 ? -4.721 -59.022 33.733 1.00 45.84 182 SER A CA 1
ATOM 1429 C C . SER A 1 182 ? -3.798 -58.781 32.556 1.00 45.84 182 SER A C 1
ATOM 1431 O O . SER A 1 182 ? -4.049 -59.446 31.525 1.00 45.84 182 SER A O 1
#

pLDDT: mean 85.77, std 11.52, range [45.84, 97.0]

Sequence (182 aa):
MATVYEIIQGLSQAAANAYDGATDDKGEPLKAGLQREEGDPILDKRVMDGFGIKFYGNMMCLSYMSEVQLKEVYASGFESDVEQRMADIASFLKKEYRKITGESVTLTKEGEIDVHVQNSSRVRSWVNAKLHYKVGGLDETMAVRAEQERQPEDSFRKFLDQGGWTGDGGKRPQNDTRKKES

Radius of gyration: 26.46 Å; chains: 1; bounding box: 40×81×67 Å

Foldseek 3Di:
DDDPCLLVVLLQVLQVQQDPCRADPVRHGQDLLDPQVDDDPVPDDDWDKGWDWDDAFQKIKIKIKTKDWPVLVVDPCSQVSVVVSVVSNVVSSQVSSCVVPVDGKDWAWDDDKDWDWADPDPTMIMIMIITMTRIPPGDPVSDPDPDDPPPDDPVVVVCVQQVVPVVPGGDPPPPPPDDDDD